Protein AF-A0A7R9Q745-F1 (afdb_monomer)

Organism: NCBI:txid1979941

Mean predicted aligned error: 10.06 Å

Radius of gyration: 26.25 Å; Cα contacts (8 Å, |Δi|>4): 57; chains: 1; bounding box: 89×25×67 Å

Foldseek 3Di:
DDDDDDDDPPPPPPVPPPDDDV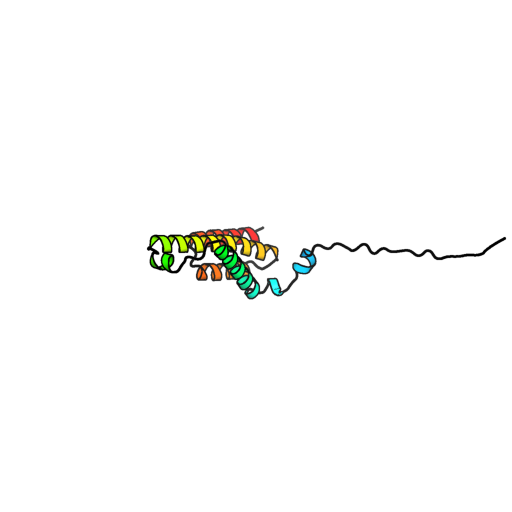CVVPLPDPVLQDLVNLVVVLVVQLVVVVVVDPDDDPVVVVVDDPVNVVVVLVVLLVSLLVSLLVSLVVSVVSVHDLVSNLVSLVVSCVVSVHDPVSSVVSNVSSVVSPVD

Secondary structure (DSSP, 8-state):
---------------------HHHHHTT-GGGG-HHHHHHHHHHHHHHHHHTSPPPPHHHHTT--HHHHHHHHHHHHHHHHHHHHHHHHHHHHTT--HHHHHHHHHHHHHHTT--HHHHHHHHHHHHHHH--

pLDDT: mean 85.18, std 17.12, range [30.75, 98.25]

Structure (mmCIF, N/CA/C/O backbone):
data_AF-A0A7R9Q745-F1
#
_entry.id   AF-A0A7R9Q745-F1
#
loop_
_atom_site.group_PDB
_atom_site.id
_atom_site.type_symbol
_atom_site.label_atom_id
_atom_site.label_alt_id
_atom_site.label_comp_id
_atom_site.label_asym_id
_atom_site.label_entity_id
_atom_site.label_seq_id
_atom_site.pdbx_PDB_ins_code
_atom_site.Cartn_x
_atom_site.Cartn_y
_atom_site.Cartn_z
_atom_site.occupancy
_atom_site.B_iso_or_equiv
_atom_site.auth_seq_id
_atom_site.auth_comp_id
_atom_site.auth_asym_id
_atom_site.auth_atom_id
_atom_site.pdbx_PDB_model_num
ATOM 1 N N . SER A 1 1 ? 78.101 2.467 -31.920 1.00 53.03 1 SER A N 1
ATOM 2 C CA . SER A 1 1 ? 76.736 2.921 -32.236 1.00 53.03 1 SER A CA 1
ATOM 3 C C . SER A 1 1 ? 75.758 1.778 -32.009 1.00 53.03 1 SER A C 1
ATOM 5 O O . SER A 1 1 ? 75.649 0.900 -32.849 1.00 53.03 1 SER A O 1
ATOM 7 N N . TYR A 1 2 ? 75.152 1.729 -30.821 1.00 30.75 2 TYR A N 1
ATOM 8 C CA . TYR A 1 2 ? 73.973 0.906 -30.487 1.00 30.75 2 TYR A CA 1
ATOM 9 C C . TYR A 1 2 ? 72.691 1.693 -30.883 1.00 30.75 2 TYR A C 1
ATOM 11 O O . TYR A 1 2 ? 72.807 2.896 -31.114 1.00 30.75 2 TYR A O 1
ATOM 19 N N . PRO A 1 3 ? 71.467 1.131 -30.829 1.00 45.53 3 PRO A N 1
ATOM 20 C CA . PRO A 1 3 ? 70.948 0.008 -31.613 1.00 45.53 3 PRO A CA 1
ATOM 21 C C . PRO A 1 3 ? 69.559 0.321 -32.233 1.00 45.53 3 PRO A C 1
ATOM 23 O O . PRO A 1 3 ? 68.889 1.291 -31.886 1.00 45.53 3 PRO A O 1
ATOM 26 N N . SER A 1 4 ? 69.083 -0.557 -33.114 1.00 51.06 4 SER A N 1
ATOM 27 C CA . SER A 1 4 ? 67.675 -0.635 -33.517 1.00 51.06 4 SER A CA 1
ATOM 28 C C . SER A 1 4 ? 66.820 -1.160 -32.360 1.00 51.06 4 SER A C 1
ATOM 30 O O . SER A 1 4 ? 67.029 -2.290 -31.924 1.00 51.06 4 SER A O 1
ATOM 32 N N . GLN A 1 5 ? 65.832 -0.390 -31.897 1.00 40.22 5 GLN A N 1
ATOM 33 C CA . GLN A 1 5 ? 64.695 -0.908 -31.126 1.00 40.22 5 GLN A CA 1
ATOM 34 C C . GLN A 1 5 ? 63.408 -0.174 -31.523 1.00 40.22 5 GLN A C 1
ATOM 36 O O . GLN A 1 5 ? 63.119 0.924 -31.059 1.00 40.22 5 GLN A O 1
ATOM 41 N N . GLN A 1 6 ? 62.617 -0.817 -32.383 1.00 47.19 6 GLN A N 1
ATOM 42 C CA . GLN A 1 6 ? 61.169 -0.644 -32.385 1.00 47.19 6 GLN A CA 1
ATOM 43 C C . GLN A 1 6 ? 60.631 -1.377 -31.150 1.00 47.19 6 GLN A C 1
ATOM 45 O O . GLN A 1 6 ? 60.668 -2.604 -31.097 1.00 47.19 6 GLN A O 1
ATOM 50 N N . GLN A 1 7 ? 60.152 -0.632 -30.156 1.00 36.66 7 GLN A N 1
ATOM 51 C CA . GLN A 1 7 ? 59.325 -1.165 -29.076 1.00 36.66 7 GLN A CA 1
ATOM 52 C C . GLN A 1 7 ? 57.989 -0.420 -29.057 1.00 36.66 7 GLN A C 1
ATOM 54 O O . GLN A 1 7 ? 57.878 0.718 -28.618 1.00 36.66 7 GLN A O 1
ATOM 59 N N . SER A 1 8 ? 57.004 -1.105 -29.632 1.00 37.91 8 SER A N 1
ATOM 60 C CA . SER A 1 8 ? 55.667 -1.329 -29.085 1.00 37.91 8 SER A CA 1
ATOM 61 C C . SER A 1 8 ? 55.059 -0.179 -28.276 1.00 37.91 8 SER A C 1
ATOM 63 O O . SER A 1 8 ? 55.260 -0.068 -27.068 1.00 37.91 8 SER A O 1
ATOM 65 N N . GLN A 1 9 ? 54.184 0.594 -28.920 1.00 39.19 9 GLN A N 1
ATOM 66 C CA . GLN A 1 9 ? 53.090 1.267 -28.223 1.00 39.19 9 GLN A CA 1
ATOM 67 C C . GLN A 1 9 ? 52.208 0.197 -27.558 1.00 39.19 9 GLN A C 1
ATOM 69 O O . GLN A 1 9 ? 51.299 -0.355 -28.171 1.00 39.19 9 GLN A O 1
ATOM 74 N N . GLN A 1 10 ? 52.489 -0.127 -26.297 1.00 41.50 10 GLN A N 1
ATOM 75 C CA . GLN A 1 10 ? 51.499 -0.750 -25.427 1.00 41.50 10 GLN A CA 1
ATOM 76 C C . GLN A 1 10 ? 50.532 0.341 -24.980 1.00 41.50 10 GLN A C 1
ATOM 78 O O . GLN A 1 10 ? 50.754 1.047 -23.998 1.00 41.50 10 GLN A O 1
ATOM 83 N N . SER A 1 11 ? 49.446 0.476 -25.735 1.00 40.56 11 SER A N 1
ATOM 84 C CA . SER A 1 11 ? 48.236 1.168 -25.310 1.00 40.56 11 SER A CA 1
ATOM 85 C C . SER A 1 11 ? 47.659 0.418 -24.111 1.00 40.56 11 SER A C 1
ATOM 87 O O . SER A 1 11 ? 46.862 -0.509 -24.254 1.00 40.56 11 SER A O 1
ATOM 89 N N . SER A 1 12 ? 48.084 0.791 -22.909 1.00 44.56 12 SER A N 1
ATOM 90 C CA . SER A 1 12 ? 47.450 0.378 -21.665 1.00 44.56 12 SER A CA 1
ATOM 91 C C . SER A 1 12 ? 46.086 1.062 -21.569 1.00 44.56 12 SER A C 1
ATOM 93 O O . SER A 1 12 ? 45.902 2.095 -20.924 1.00 44.56 12 SER A O 1
ATOM 95 N N . HIS A 1 13 ? 45.084 0.485 -22.233 1.00 47.78 13 HIS A N 1
ATOM 96 C CA . HIS A 1 13 ? 43.694 0.760 -21.903 1.00 47.78 13 HIS A CA 1
ATOM 97 C C . HIS A 1 13 ? 43.435 0.201 -20.506 1.00 47.78 13 HIS A C 1
ATOM 99 O O . HIS A 1 13 ? 42.989 -0.927 -20.322 1.00 47.78 13 HIS A O 1
ATOM 105 N N . SER A 1 14 ? 43.739 1.018 -19.501 1.00 54.00 14 SER A N 1
ATOM 106 C CA . SER A 1 14 ? 43.091 0.925 -18.204 1.00 54.00 14 SER A CA 1
ATOM 107 C C . SER A 1 14 ? 41.595 1.095 -18.460 1.00 54.00 14 SER A C 1
ATOM 109 O O . SER A 1 14 ? 41.082 2.206 -18.593 1.00 54.00 14 SER A O 1
ATOM 111 N N . CYS A 1 15 ? 40.891 -0.026 -18.621 1.00 54.97 15 CYS A N 1
ATOM 112 C CA . CYS A 1 15 ? 39.440 -0.036 -18.653 1.00 54.97 15 CYS A CA 1
ATOM 113 C C . CYS A 1 15 ? 38.995 0.411 -17.259 1.00 54.97 15 CYS A C 1
ATOM 115 O O . CYS A 1 15 ? 39.006 -0.365 -16.303 1.00 54.97 15 CYS A O 1
ATOM 117 N N . ARG A 1 16 ? 38.747 1.717 -17.112 1.00 62.09 16 ARG A N 1
ATOM 118 C CA . ARG A 1 16 ? 38.283 2.300 -15.856 1.00 62.09 16 ARG A CA 1
ATOM 119 C C . ARG A 1 16 ? 37.014 1.543 -15.464 1.00 62.09 16 ARG A C 1
ATOM 121 O O . ARG A 1 16 ? 36.126 1.445 -16.310 1.00 62.09 16 ARG A O 1
ATOM 128 N N . PRO A 1 17 ? 36.903 1.019 -14.232 1.00 64.12 17 PRO A N 1
ATOM 129 C CA . PRO A 1 17 ? 35.701 0.316 -13.811 1.00 64.12 17 PRO A CA 1
ATOM 130 C C . PRO A 1 17 ? 34.508 1.259 -13.982 1.00 64.12 17 PRO A C 1
ATOM 132 O O . PRO A 1 17 ? 34.421 2.305 -13.333 1.00 64.12 17 PRO A O 1
ATOM 135 N N . HIS A 1 18 ? 33.636 0.923 -14.931 1.00 71.00 18 HIS A N 1
ATOM 136 C CA . HIS A 1 18 ? 32.463 1.715 -15.253 1.00 71.00 18 HIS A CA 1
ATOM 137 C C . HIS A 1 18 ? 31.482 1.579 -14.087 1.00 71.00 18 HIS A C 1
ATOM 139 O O . HIS A 1 18 ? 30.862 0.536 -13.893 1.00 71.00 18 HIS A O 1
ATOM 145 N N . LYS A 1 19 ? 31.396 2.619 -13.254 1.00 74.50 19 LYS A N 1
ATOM 146 C CA . LYS A 1 19 ? 30.446 2.663 -12.142 1.00 74.50 19 LYS A CA 1
ATOM 147 C C . LYS A 1 19 ? 29.045 2.829 -12.721 1.00 74.50 19 LYS A C 1
ATOM 149 O O . LYS A 1 19 ? 28.699 3.910 -13.189 1.00 74.50 19 LYS A O 1
ATOM 154 N N . GLN A 1 20 ? 28.257 1.763 -12.686 1.00 76.69 20 GLN A N 1
ATOM 155 C CA . GLN A 1 20 ? 26.836 1.810 -13.008 1.00 76.69 20 GLN A CA 1
ATOM 156 C C . GLN A 1 20 ? 26.023 1.849 -11.721 1.00 76.69 20 GLN A C 1
ATOM 158 O O . GLN A 1 20 ? 26.336 1.161 -10.749 1.00 76.69 20 GLN A O 1
ATOM 163 N N . TYR A 1 21 ? 24.968 2.659 -11.714 1.00 83.44 21 TYR A N 1
ATOM 164 C CA . TYR A 1 21 ? 24.001 2.628 -10.628 1.00 83.44 21 TYR A CA 1
ATOM 165 C C . TYR A 1 21 ? 23.259 1.295 -10.666 1.00 83.44 21 TYR A C 1
ATOM 167 O O . TYR A 1 21 ? 22.706 0.917 -11.699 1.00 83.44 21 TYR A O 1
ATOM 175 N N . LEU A 1 22 ? 23.206 0.614 -9.520 1.00 82.31 22 LEU A N 1
ATOM 176 C CA . LEU A 1 22 ? 22.521 -0.669 -9.369 1.00 82.31 22 LEU A CA 1
ATOM 177 C C . LEU A 1 22 ? 21.051 -0.600 -9.831 1.00 82.31 22 LEU A C 1
ATOM 179 O O . LEU A 1 22 ? 20.521 -1.579 -10.346 1.00 82.31 22 LEU A O 1
ATOM 183 N N . TYR A 1 23 ? 20.434 0.584 -9.736 1.00 81.19 23 TYR A N 1
ATOM 184 C CA . TYR A 1 23 ? 19.110 0.893 -10.279 1.00 81.19 23 TYR A CA 1
ATOM 185 C C . TYR A 1 23 ? 18.904 0.410 -11.722 1.00 81.19 23 TYR A C 1
ATOM 187 O O . TYR A 1 23 ? 17.859 -0.163 -12.011 1.00 81.19 23 TYR A O 1
ATOM 195 N N . TYR A 1 24 ? 19.884 0.585 -12.617 1.00 81.88 24 TYR A N 1
ATOM 196 C CA . TYR A 1 24 ? 19.729 0.196 -14.024 1.00 81.88 24 TYR A CA 1
ATOM 197 C C . TYR A 1 24 ? 19.547 -1.312 -14.199 1.00 81.88 24 TYR A C 1
ATOM 199 O O . TYR A 1 24 ? 18.764 -1.738 -15.037 1.00 81.88 24 TYR A O 1
ATOM 207 N N . VAL A 1 25 ? 20.227 -2.111 -13.376 1.00 81.62 25 VAL A N 1
ATOM 208 C CA . VAL A 1 25 ? 20.127 -3.576 -13.404 1.00 81.62 25 VAL A CA 1
ATOM 209 C C . VAL A 1 25 ? 18.908 -4.055 -12.616 1.00 81.62 25 VAL A C 1
ATOM 211 O O . VAL A 1 25 ? 18.253 -5.029 -12.991 1.00 81.62 25 VAL A O 1
ATOM 214 N N . LEU A 1 26 ? 18.593 -3.374 -11.512 1.00 83.62 26 LEU A N 1
ATOM 215 C CA . LEU A 1 26 ? 17.494 -3.770 -10.648 1.00 83.62 26 LEU A CA 1
ATOM 216 C C . LEU A 1 26 ? 16.140 -3.424 -11.243 1.00 83.62 26 LEU A C 1
ATOM 218 O O . LEU A 1 26 ? 15.262 -4.262 -11.152 1.00 83.62 26 LEU A O 1
ATOM 222 N N . ARG A 1 27 ? 15.933 -2.264 -11.871 1.00 82.00 27 ARG A N 1
ATOM 223 C CA . ARG A 1 27 ? 14.588 -1.814 -12.288 1.00 82.00 27 ARG A CA 1
ATOM 224 C C . ARG A 1 27 ? 13.842 -2.793 -13.206 1.00 82.00 27 ARG A C 1
ATOM 226 O O . ARG A 1 27 ? 12.619 -2.790 -13.215 1.00 82.00 27 ARG A O 1
ATOM 233 N N . GLU A 1 28 ? 14.558 -3.634 -13.950 1.00 84.25 28 GLU A N 1
ATOM 234 C CA . GLU A 1 28 ? 13.975 -4.571 -14.922 1.00 84.25 28 GLU A CA 1
ATOM 235 C C . GLU A 1 28 ? 13.745 -5.984 -14.361 1.00 84.25 28 GLU A C 1
ATOM 237 O O . GLU A 1 28 ? 13.328 -6.885 -15.091 1.00 84.25 28 GLU A O 1
ATOM 242 N N . GLN A 1 29 ? 13.999 -6.211 -13.068 1.00 89.19 29 GLN A N 1
ATOM 243 C CA . GLN A 1 29 ? 13.880 -7.550 -12.497 1.00 89.19 29 GLN A CA 1
ATOM 244 C C . GLN A 1 29 ? 12.412 -8.022 -12.448 1.00 89.19 29 GLN A C 1
ATOM 246 O O . GLN A 1 29 ? 11.552 -7.334 -11.891 1.00 89.19 29 GLN A O 1
ATOM 251 N N . PRO A 1 30 ? 12.097 -9.238 -12.941 1.00 89.69 30 PRO A N 1
ATOM 252 C CA . PRO A 1 30 ? 10.730 -9.767 -12.936 1.00 89.69 30 PRO A CA 1
ATOM 253 C C . PRO A 1 30 ? 10.118 -9.906 -11.540 1.00 89.69 30 PRO A C 1
ATOM 255 O O . PRO A 1 30 ? 8.895 -9.909 -11.398 1.00 89.69 30 PRO A O 1
ATOM 258 N N . ILE A 1 31 ? 10.960 -10.013 -10.506 1.00 93.00 31 ILE A N 1
ATOM 259 C CA . ILE A 1 31 ? 10.527 -10.162 -9.116 1.00 93.00 31 ILE A CA 1
ATOM 260 C C . ILE A 1 31 ? 9.635 -9.003 -8.654 1.00 93.00 31 ILE A C 1
ATOM 262 O O . ILE A 1 31 ? 8.718 -9.234 -7.870 1.00 93.00 31 ILE A O 1
ATOM 266 N N . TRP A 1 32 ? 9.800 -7.797 -9.207 1.00 91.69 32 TRP A N 1
ATOM 267 C CA . TRP A 1 32 ? 8.949 -6.653 -8.868 1.00 91.69 32 TRP A CA 1
ATOM 268 C C . TRP A 1 32 ? 7.510 -6.816 -9.341 1.00 91.69 32 TRP A C 1
ATOM 270 O O . TRP A 1 32 ? 6.614 -6.201 -8.782 1.00 91.69 32 TRP A O 1
ATOM 280 N N . ARG A 1 33 ? 7.235 -7.666 -10.333 1.00 91.19 33 ARG A N 1
ATOM 281 C CA . ARG A 1 33 ? 5.854 -7.961 -10.750 1.00 91.19 33 ARG A CA 1
ATOM 282 C C . ARG A 1 33 ? 5.181 -8.998 -9.848 1.00 91.19 33 ARG A C 1
ATOM 284 O O . ARG A 1 33 ? 3.985 -9.243 -9.970 1.00 91.19 33 ARG A O 1
ATOM 291 N N . SER A 1 34 ? 5.933 -9.623 -8.943 1.00 94.69 34 SER A N 1
ATOM 292 C CA . SER A 1 34 ? 5.417 -10.650 -8.049 1.00 94.69 34 SER A CA 1
ATOM 293 C C . SER A 1 34 ? 4.741 -10.028 -6.834 1.00 94.69 34 SER A C 1
ATOM 295 O O . SER A 1 34 ? 5.398 -9.513 -5.932 1.00 94.69 34 SER A O 1
ATOM 297 N N . LEU A 1 35 ? 3.420 -10.178 -6.729 1.00 93.38 35 LEU A N 1
ATOM 298 C CA . LEU A 1 35 ? 2.692 -9.790 -5.516 1.00 93.38 35 LEU A CA 1
ATOM 299 C C . LEU A 1 35 ? 3.190 -10.556 -4.275 1.00 93.38 35 LEU A C 1
ATOM 301 O O . LEU A 1 35 ? 3.133 -10.044 -3.163 1.00 93.38 35 LEU A O 1
ATOM 305 N N . ARG A 1 36 ? 3.724 -11.774 -4.455 1.00 95.75 36 ARG A N 1
ATOM 306 C CA . ARG A 1 36 ? 4.311 -12.556 -3.354 1.00 95.75 36 ARG A CA 1
ATOM 307 C C . ARG A 1 36 ? 5.538 -11.865 -2.767 1.00 95.75 36 ARG A C 1
ATOM 309 O O . ARG A 1 36 ? 5.701 -11.897 -1.554 1.00 95.75 36 ARG A O 1
ATOM 316 N N . PHE A 1 37 ? 6.360 -11.241 -3.613 1.00 96.62 37 PHE A N 1
ATOM 317 C CA . PHE A 1 37 ? 7.500 -10.453 -3.156 1.00 96.62 37 PHE A CA 1
ATOM 318 C C . PHE A 1 37 ? 7.022 -9.268 -2.313 1.00 96.62 37 PHE A C 1
ATOM 320 O O . PHE A 1 37 ? 7.447 -9.126 -1.172 1.00 96.62 37 PHE A O 1
ATOM 327 N N . TRP A 1 38 ? 6.075 -8.480 -2.828 1.00 97.50 38 TRP A N 1
ATOM 328 C CA . TRP A 1 38 ? 5.556 -7.312 -2.113 1.00 97.50 38 TRP A CA 1
ATOM 329 C C . TRP A 1 38 ? 4.875 -7.669 -0.799 1.00 97.50 38 TRP A C 1
ATOM 331 O O . TRP A 1 38 ? 5.104 -6.997 0.197 1.00 97.50 38 TRP A O 1
ATOM 341 N N . ASN A 1 39 ? 4.108 -8.759 -0.757 1.00 96.88 39 ASN A N 1
ATOM 342 C CA . ASN A 1 39 ? 3.516 -9.247 0.486 1.00 96.88 39 ASN A CA 1
ATOM 343 C C . ASN A 1 39 ? 4.587 -9.639 1.514 1.00 96.88 39 ASN A C 1
ATOM 345 O O . ASN A 1 39 ? 4.438 -9.318 2.688 1.00 96.88 39 ASN A O 1
ATOM 349 N N . ALA A 1 40 ? 5.654 -10.321 1.085 1.00 97.38 40 ALA A N 1
ATOM 350 C CA . ALA A 1 40 ? 6.740 -10.725 1.973 1.00 97.38 40 ALA A CA 1
ATOM 351 C C . ALA A 1 40 ? 7.527 -9.513 2.491 1.00 97.38 40 ALA A C 1
ATOM 353 O O . ALA A 1 40 ? 7.722 -9.386 3.695 1.00 97.38 40 ALA A O 1
ATOM 354 N N . ALA A 1 41 ? 7.907 -8.594 1.600 1.00 97.62 41 ALA A N 1
ATOM 355 C CA . ALA A 1 41 ? 8.611 -7.367 1.961 1.00 97.62 41 ALA A CA 1
ATOM 356 C C . ALA A 1 41 ? 7.762 -6.463 2.871 1.00 97.62 41 ALA A C 1
ATOM 358 O O . ALA A 1 41 ? 8.274 -5.875 3.816 1.00 97.62 41 ALA A O 1
ATOM 359 N N . PHE A 1 42 ? 6.454 -6.379 2.623 1.00 97.88 42 PHE A N 1
ATOM 360 C CA . PHE A 1 42 ? 5.534 -5.615 3.461 1.00 97.88 42 PHE A CA 1
ATOM 361 C C . PHE A 1 42 ? 5.374 -6.236 4.848 1.00 97.88 42 PHE A C 1
ATOM 363 O O . PHE A 1 42 ? 5.407 -5.525 5.846 1.00 97.88 42 PHE A O 1
ATOM 370 N N . PHE A 1 43 ? 5.242 -7.563 4.927 1.00 96.38 43 PHE A N 1
ATOM 371 C CA . PHE A 1 43 ? 5.189 -8.265 6.206 1.00 96.38 43 PHE A CA 1
ATOM 372 C C . PHE A 1 43 ? 6.468 -8.048 7.026 1.00 96.38 43 PHE A C 1
ATOM 374 O O . PHE A 1 43 ? 6.377 -7.754 8.216 1.00 96.38 43 PHE A O 1
ATOM 381 N N . ASP A 1 44 ? 7.634 -8.128 6.384 1.00 96.75 44 ASP A N 1
ATOM 382 C CA . ASP A 1 44 ? 8.932 -7.860 7.012 1.00 96.75 44 ASP A CA 1
ATOM 383 C C . ASP A 1 44 ? 9.035 -6.412 7.524 1.00 96.75 44 ASP A C 1
ATOM 385 O O . ASP A 1 44 ? 9.437 -6.175 8.666 1.00 96.75 44 ASP A O 1
ATOM 389 N N . ALA A 1 45 ? 8.559 -5.442 6.736 1.00 96.50 45 ALA A N 1
ATOM 390 C CA . ALA A 1 45 ? 8.496 -4.041 7.148 1.00 96.50 45 ALA A CA 1
ATOM 391 C C . ALA A 1 45 ? 7.570 -3.837 8.361 1.00 96.50 45 ALA A C 1
ATOM 393 O O . ALA A 1 45 ? 7.968 -3.212 9.344 1.00 96.50 45 ALA A O 1
ATOM 394 N N . LEU A 1 46 ? 6.363 -4.417 8.349 1.00 94.81 46 LEU A N 1
ATOM 395 C CA . LEU A 1 46 ? 5.450 -4.361 9.497 1.00 94.81 46 LEU A CA 1
ATOM 396 C C . LEU A 1 46 ? 6.054 -5.016 10.739 1.00 94.81 46 LEU A C 1
ATOM 398 O O . LEU A 1 46 ? 5.877 -4.517 11.850 1.00 94.81 46 LEU A O 1
ATOM 402 N N . GLN A 1 47 ? 6.742 -6.146 10.574 1.00 91.75 47 GLN A N 1
ATOM 403 C CA . GLN A 1 47 ? 7.372 -6.845 11.684 1.00 91.75 47 GLN A CA 1
ATOM 404 C C . GLN A 1 47 ? 8.510 -6.017 12.279 1.00 91.75 47 GLN A C 1
ATOM 406 O O . GLN A 1 47 ? 8.573 -5.891 13.498 1.00 91.75 47 GLN A O 1
ATOM 411 N N . THR A 1 48 ? 9.328 -5.387 11.438 1.00 93.12 48 THR A N 1
ATOM 412 C CA . THR A 1 48 ? 10.401 -4.481 11.866 1.00 93.12 48 THR A CA 1
ATOM 413 C C . THR A 1 48 ? 9.852 -3.311 12.685 1.00 93.12 48 THR A C 1
ATOM 415 O O . THR A 1 48 ? 10.331 -3.058 13.790 1.00 93.12 48 THR A O 1
ATOM 418 N N . GLU A 1 49 ? 8.790 -2.651 12.212 1.00 91.25 49 GLU A N 1
ATOM 419 C CA . GLU A 1 49 ? 8.128 -1.565 12.952 1.00 91.25 49 GLU A CA 1
ATOM 420 C C . GLU A 1 49 ? 7.567 -2.042 14.300 1.00 91.25 49 GLU A C 1
ATOM 422 O O . GLU A 1 49 ? 7.711 -1.372 15.324 1.00 91.25 49 GLU A O 1
ATOM 427 N N . ARG A 1 50 ? 6.974 -3.240 14.339 1.00 86.81 50 ARG A N 1
ATOM 428 C CA . ARG A 1 50 ? 6.450 -3.842 15.576 1.00 86.81 50 ARG A CA 1
ATOM 429 C C . ARG A 1 50 ? 7.554 -4.216 16.560 1.00 86.81 50 ARG A C 1
ATOM 431 O O . ARG A 1 50 ? 7.355 -4.068 17.763 1.00 86.81 50 ARG A O 1
ATOM 438 N N . SER A 1 51 ? 8.700 -4.689 16.075 1.00 84.56 51 SER A N 1
ATOM 439 C CA . SER A 1 51 ? 9.855 -5.052 16.904 1.00 84.56 51 SER A CA 1
ATOM 440 C C . SER A 1 51 ? 10.494 -3.851 17.598 1.00 84.56 51 SER A C 1
ATOM 442 O O . SER A 1 51 ? 11.107 -4.021 18.649 1.00 84.56 51 SER A O 1
ATOM 444 N N . ASN A 1 52 ? 10.299 -2.638 17.071 1.00 81.94 52 ASN A N 1
ATOM 445 C CA . ASN A 1 52 ? 10.718 -1.406 17.739 1.00 81.94 52 ASN A CA 1
ATOM 446 C C . ASN A 1 52 ? 9.895 -1.105 19.004 1.00 81.94 52 ASN A C 1
ATOM 448 O O . ASN A 1 52 ? 10.269 -0.229 19.787 1.00 81.94 52 ASN A O 1
ATOM 452 N N . ARG A 1 53 ? 8.795 -1.835 19.241 1.00 76.12 53 ARG A N 1
ATOM 453 C CA . ARG A 1 53 ? 8.010 -1.742 20.469 1.00 76.12 53 ARG A CA 1
ATOM 454 C C . ARG A 1 53 ? 8.373 -2.882 21.427 1.00 76.12 53 ARG A C 1
ATOM 456 O O . ARG A 1 53 ? 8.480 -4.034 21.005 1.00 76.12 53 ARG A O 1
ATOM 463 N N . PRO A 1 54 ? 8.513 -2.605 22.735 1.00 68.69 54 PRO A N 1
ATOM 464 C CA . PRO A 1 54 ? 8.707 -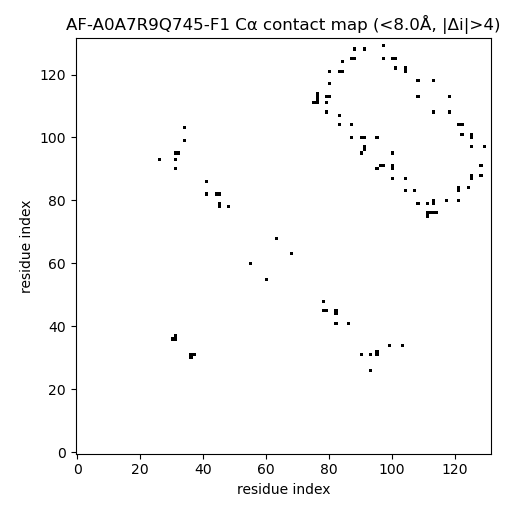3.658 23.720 1.00 68.69 54 PRO A CA 1
ATOM 465 C C . PRO A 1 54 ? 7.546 -4.657 23.672 1.00 68.69 54 PRO A C 1
ATOM 467 O O . PRO A 1 54 ? 6.378 -4.279 23.774 1.00 68.69 54 PRO A O 1
ATOM 470 N N . THR A 1 55 ? 7.878 -5.941 23.513 1.00 72.56 55 THR A N 1
ATOM 471 C CA . THR A 1 55 ? 6.891 -7.024 23.556 1.00 72.56 55 THR A CA 1
ATOM 472 C C . THR A 1 55 ? 6.250 -7.044 24.945 1.00 72.56 55 THR A C 1
ATOM 474 O O . THR A 1 55 ? 6.980 -7.147 25.938 1.00 72.56 55 THR A O 1
ATOM 477 N N . PRO A 1 56 ? 4.914 -6.932 25.055 1.00 71.12 56 PRO A N 1
ATOM 478 C CA . PRO A 1 56 ? 4.258 -6.932 26.350 1.00 71.12 56 PRO A CA 1
ATOM 479 C C . PRO A 1 56 ? 4.505 -8.268 27.054 1.00 71.12 56 PRO A C 1
ATOM 481 O O . PRO A 1 56 ? 4.348 -9.347 26.484 1.00 71.12 56 PRO A O 1
ATOM 484 N N . THR A 1 57 ? 4.912 -8.196 28.315 1.00 75.44 57 THR A N 1
ATOM 485 C CA . THR A 1 57 ? 5.087 -9.380 29.159 1.00 75.44 57 THR A CA 1
ATOM 486 C C . THR A 1 57 ? 3.736 -10.042 29.443 1.00 75.44 57 THR A C 1
ATOM 488 O O . THR A 1 57 ? 2.698 -9.379 29.467 1.00 75.44 57 THR A O 1
ATOM 491 N N . GLN A 1 58 ? 3.731 -11.345 29.753 1.00 74.62 58 GLN A N 1
ATOM 492 C CA . GLN A 1 58 ? 2.505 -12.095 30.078 1.00 74.62 58 GLN A CA 1
ATOM 493 C C . GLN A 1 58 ? 1.653 -11.425 31.176 1.00 74.62 58 GLN A C 1
ATOM 495 O O . GLN A 1 58 ? 0.428 -11.494 31.150 1.00 74.62 58 GLN A O 1
ATOM 500 N N . ARG A 1 59 ? 2.292 -10.743 32.138 1.00 71.12 59 ARG A N 1
ATOM 501 C CA . ARG A 1 59 ? 1.594 -10.007 33.204 1.00 71.12 59 ARG A CA 1
ATOM 502 C C . ARG A 1 59 ? 0.883 -8.758 32.686 1.00 71.12 59 ARG A C 1
ATOM 504 O O . ARG A 1 59 ? -0.201 -8.459 33.170 1.00 71.12 59 ARG A O 1
ATOM 511 N N . GLN A 1 60 ? 1.479 -8.057 31.721 1.00 72.50 60 GLN A N 1
ATOM 512 C CA . GLN A 1 60 ? 0.871 -6.886 31.087 1.00 72.50 60 GLN A CA 1
ATOM 513 C C . GLN A 1 60 ? -0.319 -7.304 30.228 1.00 72.50 60 GLN A C 1
ATOM 515 O O . GLN A 1 60 ? -1.369 -6.692 30.342 1.00 72.50 60 GLN A O 1
ATOM 520 N N . LEU A 1 61 ? -0.205 -8.399 29.468 1.00 75.62 61 LEU A N 1
ATOM 521 C CA . LEU A 1 61 ? -1.316 -8.948 28.678 1.00 75.62 61 LEU A CA 1
ATOM 522 C C . LEU A 1 61 ? -2.553 -9.263 29.534 1.00 75.62 61 LEU A C 1
ATOM 524 O O . LEU A 1 61 ? -3.671 -8.956 29.135 1.00 75.62 61 LEU A O 1
ATOM 528 N N . ASN A 1 62 ? -2.359 -9.804 30.741 1.00 76.50 62 ASN A N 1
ATOM 529 C CA . ASN A 1 62 ? -3.458 -10.094 31.668 1.00 76.50 62 ASN A CA 1
ATOM 530 C C . ASN A 1 62 ? -4.137 -8.833 32.243 1.00 76.50 62 ASN A C 1
ATOM 532 O O . ASN A 1 62 ? -5.194 -8.946 32.860 1.00 76.50 62 ASN A O 1
ATOM 536 N N . GLN A 1 63 ? -3.529 -7.656 32.083 1.00 79.94 63 GLN A N 1
ATOM 537 C CA . GLN A 1 63 ? -4.040 -6.371 32.568 1.00 79.94 63 GLN A CA 1
ATOM 538 C C . GLN A 1 63 ? -4.625 -5.499 31.453 1.00 79.94 63 GLN A C 1
ATOM 540 O O . GLN A 1 63 ? -5.117 -4.415 31.760 1.00 79.94 63 GLN A O 1
ATOM 545 N N . TYR A 1 64 ? -4.599 -5.957 30.193 1.00 82.50 64 TYR A N 1
ATOM 546 C CA . TYR A 1 64 ? -5.144 -5.190 29.075 1.00 82.50 64 TYR A CA 1
ATOM 547 C C . TYR A 1 64 ? -6.628 -4.930 29.299 1.00 82.50 64 TYR A C 1
ATOM 549 O O . TYR A 1 64 ? -7.460 -5.841 29.310 1.00 82.50 64 TYR A O 1
ATOM 557 N N . ASN A 1 65 ? -6.958 -3.659 29.472 1.00 85.88 65 ASN A N 1
ATOM 558 C CA . ASN A 1 65 ? -8.333 -3.207 29.471 1.00 85.88 65 ASN A CA 1
ATOM 559 C C . ASN A 1 65 ? -8.787 -2.949 28.017 1.00 85.88 65 ASN A C 1
ATOM 561 O O . ASN A 1 65 ? -8.033 -3.093 27.052 1.00 85.88 65 ASN A O 1
ATOM 565 N N . LYS A 1 66 ? -10.057 -2.571 27.835 1.00 87.06 66 LYS A N 1
ATOM 566 C CA . LYS A 1 66 ? -10.599 -2.281 26.495 1.00 87.06 66 LYS A CA 1
ATOM 567 C C . LYS A 1 66 ? -9.891 -1.111 25.799 1.00 87.06 66 LYS A C 1
ATOM 569 O O . LYS A 1 66 ? -9.837 -1.099 24.570 1.00 87.06 66 LYS A O 1
ATOM 574 N N . GLN A 1 67 ? -9.374 -0.148 26.561 1.00 88.56 67 GLN A N 1
ATOM 575 C CA . GLN A 1 67 ? -8.628 0.985 26.022 1.00 88.56 67 GLN A CA 1
ATOM 576 C C . GLN A 1 67 ? -7.275 0.523 25.476 1.00 88.56 67 GLN A C 1
ATOM 578 O O . GLN A 1 67 ? -6.981 0.825 24.329 1.00 88.56 67 GLN A O 1
ATOM 583 N N . ASP A 1 68 ? -6.534 -0.313 26.209 1.00 87.62 68 ASP A N 1
ATOM 584 C CA . ASP A 1 68 ? -5.236 -0.843 25.759 1.00 87.62 68 ASP A CA 1
ATOM 585 C C . ASP A 1 68 ? -5.363 -1.621 24.439 1.00 87.62 68 ASP A C 1
ATOM 587 O O . ASP A 1 68 ? -4.537 -1.493 23.538 1.00 87.62 68 ASP A O 1
ATOM 591 N N . ILE A 1 69 ? -6.443 -2.397 24.290 1.00 86.88 69 ILE A N 1
ATOM 592 C CA . ILE A 1 69 ? -6.755 -3.120 23.047 1.00 86.88 69 ILE A CA 1
ATOM 593 C C . ILE A 1 69 ? -7.091 -2.143 21.911 1.00 86.88 69 ILE A C 1
ATOM 595 O O . ILE A 1 69 ? -6.732 -2.378 20.758 1.00 86.88 69 ILE A O 1
ATOM 599 N N . THR A 1 70 ? -7.813 -1.065 22.211 1.00 89.94 70 THR A N 1
ATOM 600 C CA . THR A 1 70 ? -8.191 -0.058 21.209 1.00 89.94 70 THR A CA 1
ATOM 601 C C . THR A 1 70 ? -6.966 0.711 20.731 1.00 89.94 70 THR A C 1
ATOM 603 O O . THR A 1 70 ? -6.767 0.842 19.525 1.00 89.94 70 THR A O 1
ATOM 606 N N . ASP A 1 71 ? -6.117 1.139 21.660 1.00 90.25 71 ASP A N 1
ATOM 607 C CA . ASP A 1 71 ? -4.876 1.855 21.379 1.00 90.25 71 ASP A CA 1
ATOM 608 C C . ASP A 1 71 ? -3.913 0.976 20.573 1.00 90.25 71 ASP A C 1
ATOM 610 O O . ASP A 1 71 ? -3.307 1.440 19.606 1.00 90.25 71 ASP A O 1
ATOM 614 N N . GLU A 1 72 ? -3.829 -0.319 20.901 1.00 88.56 72 GLU A N 1
ATOM 615 C CA . GLU A 1 72 ? -3.063 -1.283 20.112 1.00 88.56 72 GLU A CA 1
ATOM 616 C C . GLU A 1 72 ? -3.595 -1.386 18.683 1.00 88.56 72 GLU A C 1
ATOM 618 O O . GLU A 1 72 ? -2.827 -1.292 17.728 1.00 88.56 72 GLU A O 1
ATOM 623 N N . ASN A 1 73 ? -4.908 -1.536 18.508 1.00 90.94 73 ASN A N 1
ATOM 624 C CA . ASN A 1 73 ? -5.499 -1.614 17.173 1.00 90.94 73 ASN A CA 1
ATOM 625 C C . ASN A 1 73 ? -5.237 -0.344 16.355 1.00 90.94 73 ASN A C 1
ATOM 627 O O . ASN A 1 73 ? -4.844 -0.444 15.193 1.00 90.94 73 ASN A O 1
ATOM 631 N N . GLN A 1 74 ? -5.398 0.838 16.953 1.00 93.00 74 GLN A N 1
ATOM 632 C CA . GLN A 1 74 ? -5.108 2.108 16.283 1.00 93.00 74 GLN A CA 1
ATOM 633 C C . GLN A 1 74 ? -3.636 2.211 15.887 1.00 93.00 74 GLN A C 1
ATOM 635 O O . GLN A 1 74 ? -3.312 2.622 14.774 1.00 93.00 74 GLN A O 1
ATOM 640 N N . PHE A 1 75 ? -2.732 1.787 16.766 1.00 91.62 75 PHE A N 1
ATOM 641 C CA . PHE A 1 75 ? -1.308 1.744 16.470 1.00 91.62 75 PHE A CA 1
ATOM 642 C C . PHE A 1 75 ? -0.998 0.821 15.283 1.00 91.62 75 PHE A C 1
ATOM 644 O O . PHE A 1 75 ? -0.303 1.225 14.348 1.00 91.62 75 PHE A O 1
ATOM 651 N N . GLN A 1 76 ? -1.568 -0.387 15.272 1.00 92.69 76 GLN A N 1
ATOM 652 C CA . GLN A 1 76 ? -1.406 -1.338 14.170 1.00 92.69 76 GLN A CA 1
ATOM 653 C C . GLN A 1 76 ? -1.946 -0.785 12.844 1.00 92.69 76 GLN A C 1
ATOM 655 O O . GLN A 1 76 ? -1.302 -0.942 11.800 1.00 92.69 76 GLN A O 1
ATOM 660 N N . GLN A 1 77 ? -3.093 -0.104 12.879 1.00 95.56 77 GLN A N 1
ATOM 661 C CA . GLN A 1 77 ? -3.665 0.567 11.712 1.00 95.56 77 GLN A CA 1
ATOM 662 C C . GLN A 1 77 ? -2.747 1.686 11.209 1.00 95.56 77 GLN A C 1
ATOM 664 O O . GLN A 1 77 ? -2.465 1.743 10.016 1.00 95.56 77 GLN A O 1
ATOM 669 N N . ASN A 1 78 ? -2.202 2.514 12.102 1.00 95.75 78 ASN A N 1
ATOM 670 C CA . ASN A 1 78 ? -1.329 3.631 11.735 1.00 95.75 78 ASN A CA 1
ATOM 671 C C . ASN A 1 78 ? -0.010 3.171 11.102 1.00 95.75 78 ASN A C 1
ATOM 673 O O . ASN A 1 78 ? 0.402 3.728 10.082 1.00 95.75 78 ASN A O 1
ATOM 677 N N . ILE A 1 79 ? 0.624 2.127 11.649 1.00 95.62 79 ILE A N 1
ATOM 678 C CA . ILE A 1 79 ? 1.814 1.526 11.024 1.00 95.62 79 ILE A CA 1
ATOM 679 C C . ILE A 1 79 ? 1.460 1.006 9.633 1.00 95.62 79 ILE A C 1
ATOM 681 O O . ILE A 1 79 ? 2.157 1.297 8.661 1.00 95.62 79 ILE A O 1
ATOM 685 N N . THR A 1 80 ? 0.367 0.247 9.529 1.00 97.25 80 THR A N 1
ATOM 686 C CA . THR A 1 80 ? -0.059 -0.339 8.254 1.00 97.25 80 THR A CA 1
ATOM 687 C C . THR A 1 80 ? -0.345 0.751 7.222 1.00 97.25 80 THR A C 1
ATOM 689 O O . THR A 1 80 ? 0.101 0.638 6.083 1.00 97.25 80 THR A O 1
ATOM 692 N N . PHE A 1 81 ? -1.028 1.827 7.611 1.00 98.25 81 PHE A N 1
ATOM 693 C CA . PHE A 1 81 ? -1.305 2.976 6.754 1.00 98.25 81 PHE A CA 1
ATOM 694 C C . PHE A 1 81 ? -0.020 3.614 6.216 1.00 98.25 81 PHE A C 1
ATOM 696 O O . PHE A 1 81 ? 0.124 3.766 5.000 1.00 98.25 81 PHE A O 1
ATOM 703 N N . GLY A 1 82 ? 0.938 3.922 7.097 1.00 97.31 82 GLY A N 1
ATOM 704 C CA . GLY A 1 82 ? 2.218 4.509 6.700 1.00 97.31 82 GLY A CA 1
ATOM 705 C C . GLY A 1 82 ? 3.002 3.604 5.747 1.00 97.31 82 GLY A C 1
ATOM 706 O O . GLY A 1 82 ? 3.465 4.052 4.695 1.00 97.31 82 GLY A O 1
ATOM 707 N N . GLN A 1 83 ? 3.081 2.309 6.063 1.00 97.94 83 GLN A N 1
ATOM 708 C CA . GLN A 1 83 ? 3.776 1.333 5.222 1.00 97.94 83 GLN A CA 1
ATOM 709 C C . GLN A 1 83 ? 3.083 1.140 3.869 1.00 97.94 83 GLN A C 1
ATOM 711 O O . GLN A 1 83 ? 3.759 1.053 2.847 1.00 97.94 83 GLN A O 1
ATOM 716 N N . LEU A 1 84 ? 1.748 1.137 3.808 1.00 98.19 84 LEU A N 1
ATOM 717 C CA . LEU A 1 84 ? 1.028 1.044 2.535 1.00 98.19 84 LEU A CA 1
ATOM 718 C C . LEU A 1 84 ? 1.267 2.2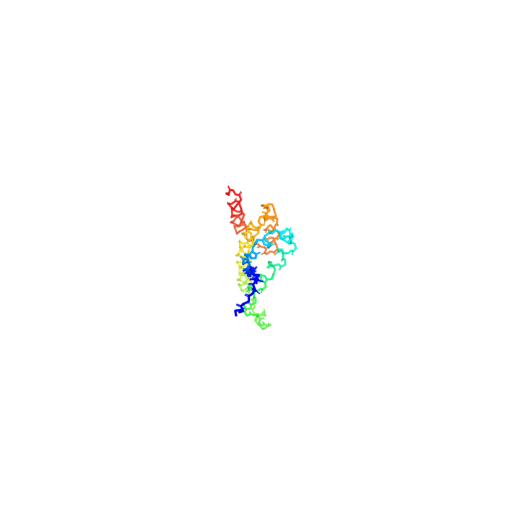61 1.644 1.00 98.19 84 LEU A C 1
ATOM 720 O O . LEU A 1 84 ? 1.441 2.098 0.434 1.00 98.19 84 LEU A O 1
ATOM 724 N N . GLY A 1 85 ? 1.341 3.460 2.223 1.00 97.81 85 GLY A N 1
ATOM 725 C CA . GLY A 1 85 ? 1.731 4.664 1.489 1.00 97.81 85 GLY A CA 1
ATOM 726 C C . GLY A 1 85 ? 3.122 4.521 0.867 1.00 97.81 85 GLY A C 1
ATOM 727 O O . GLY A 1 85 ? 3.289 4.710 -0.338 1.00 97.81 85 GLY A 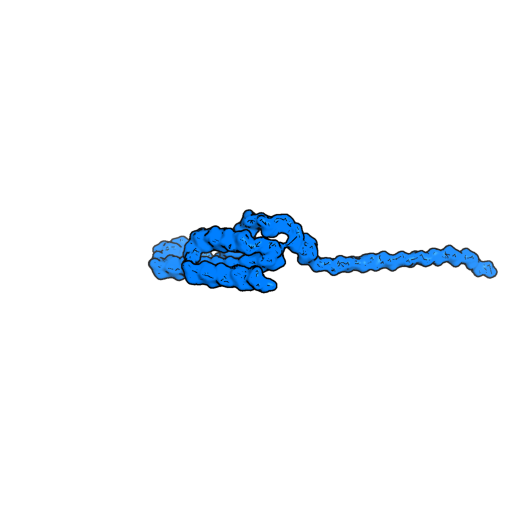O 1
ATOM 728 N N . ALA A 1 86 ? 4.108 4.089 1.656 1.00 97.81 86 ALA A N 1
ATOM 729 C CA . ALA A 1 86 ? 5.473 3.885 1.171 1.00 97.81 86 ALA A CA 1
ATOM 730 C C . ALA A 1 86 ? 5.555 2.793 0.089 1.00 97.81 86 ALA A C 1
ATOM 732 O O . ALA A 1 86 ? 6.181 2.980 -0.955 1.00 97.81 86 ALA A O 1
ATOM 733 N N . PHE A 1 87 ? 4.892 1.656 0.301 1.00 98.06 87 PHE A N 1
ATOM 734 C CA . PHE A 1 87 ? 4.940 0.530 -0.626 1.00 98.06 87 PHE A CA 1
ATOM 735 C C . PHE A 1 87 ? 4.240 0.826 -1.949 1.00 98.06 87 PHE A C 1
ATOM 737 O O . PHE A 1 87 ? 4.777 0.483 -2.996 1.00 98.06 87 PHE A O 1
ATOM 744 N N . THR A 1 88 ? 3.089 1.497 -1.937 1.00 97.75 88 THR A N 1
ATOM 745 C CA . THR A 1 88 ? 2.385 1.860 -3.180 1.00 97.75 88 THR A CA 1
ATOM 746 C C . THR A 1 88 ? 3.194 2.845 -4.026 1.00 97.75 88 THR A C 1
ATOM 748 O O . THR A 1 88 ? 3.254 2.681 -5.247 1.00 97.75 88 THR A O 1
ATOM 751 N N . HIS A 1 89 ? 3.905 3.783 -3.389 1.00 96.69 89 HIS A N 1
ATOM 752 C CA . HIS A 1 89 ? 4.861 4.667 -4.060 1.00 96.69 89 HIS A CA 1
ATOM 753 C C . HIS A 1 89 ? 6.079 3.910 -4.615 1.00 96.69 89 HIS A C 1
ATOM 755 O O . HIS A 1 89 ? 6.509 4.145 -5.748 1.00 96.69 89 HIS A O 1
ATOM 761 N N . ASN A 1 90 ? 6.630 2.966 -3.849 1.00 95.50 90 ASN A N 1
ATOM 762 C CA . ASN A 1 90 ? 7.748 2.137 -4.302 1.00 95.50 90 ASN A CA 1
ATOM 763 C C . ASN A 1 90 ? 7.344 1.269 -5.498 1.00 95.50 90 ASN A C 1
ATOM 765 O O . ASN A 1 90 ? 8.055 1.236 -6.499 1.00 95.50 90 ASN A O 1
ATOM 769 N N . MET A 1 91 ? 6.182 0.617 -5.431 1.00 95.75 91 MET A N 1
ATOM 770 C CA . MET A 1 91 ? 5.618 -0.166 -6.531 1.00 95.75 91 MET A CA 1
ATOM 771 C C . MET A 1 91 ? 5.468 0.689 -7.796 1.00 95.75 91 MET A C 1
ATOM 773 O O . MET A 1 91 ? 5.919 0.278 -8.863 1.00 95.75 91 MET A O 1
ATOM 777 N N . HIS A 1 92 ? 4.928 1.905 -7.672 1.00 95.12 92 HIS A N 1
ATOM 778 C CA . HIS A 1 92 ? 4.866 2.858 -8.782 1.00 95.12 92 HIS A CA 1
ATOM 779 C C . HIS A 1 92 ? 6.261 3.198 -9.342 1.00 95.12 92 HIS A C 1
ATOM 781 O O . HIS A 1 92 ? 6.479 3.119 -10.549 1.00 95.12 92 HIS A O 1
ATOM 787 N N . SER A 1 93 ? 7.244 3.473 -8.479 1.00 92.25 93 SER A N 1
ATOM 788 C CA . SER A 1 93 ? 8.628 3.783 -8.884 1.00 92.25 93 SER A CA 1
ATOM 789 C C . SER A 1 93 ? 9.322 2.637 -9.640 1.00 92.25 93 SER A C 1
ATOM 791 O O . SER A 1 93 ? 10.222 2.880 -10.447 1.00 92.25 93 SER A O 1
ATOM 793 N N . PHE A 1 94 ? 8.901 1.388 -9.412 1.00 92.00 94 PHE A N 1
ATOM 794 C CA . PHE A 1 94 ? 9.351 0.211 -10.169 1.00 92.00 94 PHE A CA 1
ATOM 795 C C . PHE A 1 94 ? 8.518 -0.063 -11.436 1.00 92.00 94 PHE A C 1
ATOM 797 O O . PHE A 1 94 ? 8.721 -1.081 -12.097 1.00 92.00 94 PHE A O 1
ATOM 804 N N . GLY A 1 95 ? 7.611 0.844 -11.808 1.00 91.75 95 GLY A N 1
ATOM 805 C CA . GLY A 1 95 ? 6.820 0.764 -13.036 1.00 91.75 95 GLY A CA 1
ATOM 806 C C . GLY A 1 95 ? 5.744 -0.317 -12.999 1.00 91.75 95 GLY A C 1
ATOM 807 O O . GLY A 1 95 ? 5.398 -0.884 -14.038 1.00 91.75 95 GLY A O 1
ATOM 808 N N . LEU A 1 96 ? 5.250 -0.661 -11.809 1.00 94.50 96 LEU A N 1
ATOM 809 C CA . LEU A 1 96 ? 4.118 -1.572 -11.689 1.00 94.50 96 LEU A CA 1
ATOM 810 C C . LEU A 1 96 ? 2.846 -0.875 -12.188 1.00 94.50 96 LEU A C 1
ATOM 812 O O . LEU A 1 96 ? 2.750 0.345 -12.117 1.00 94.50 96 LEU A O 1
ATOM 816 N N . PRO A 1 97 ? 1.863 -1.624 -12.709 1.00 95.19 97 PRO A N 1
ATOM 817 C CA . PRO A 1 97 ? 0.613 -1.029 -13.144 1.00 95.19 97 PRO A CA 1
ATOM 818 C C . PRO A 1 97 ? -0.256 -0.643 -11.943 1.00 95.19 97 PRO A C 1
ATOM 820 O O . PRO A 1 97 ? -0.246 -1.297 -10.892 1.00 95.19 97 PRO A O 1
ATOM 823 N N . LYS A 1 98 ? -1.073 0.391 -12.141 1.00 97.06 98 LYS A N 1
ATOM 824 C CA . LYS A 1 98 ? -2.010 0.930 -11.152 1.00 97.06 98 LYS A CA 1
ATOM 825 C C . LYS A 1 98 ? -2.932 -0.136 -10.562 1.00 97.06 98 LYS A C 1
ATOM 827 O O . LYS A 1 98 ? -3.233 -0.111 -9.368 1.00 97.06 98 LYS A O 1
ATOM 832 N N . GLU A 1 99 ? -3.370 -1.086 -11.380 1.00 96.31 99 GLU A N 1
ATOM 833 C CA . GLU A 1 99 ? -4.241 -2.193 -10.985 1.00 96.31 99 GLU A CA 1
ATOM 834 C C . GLU A 1 99 ? -3.567 -3.079 -9.935 1.00 96.31 99 GLU A C 1
ATOM 836 O O . GLU A 1 99 ? -4.211 -3.469 -8.963 1.00 96.31 99 GLU A O 1
ATOM 841 N N . LEU A 1 100 ? -2.26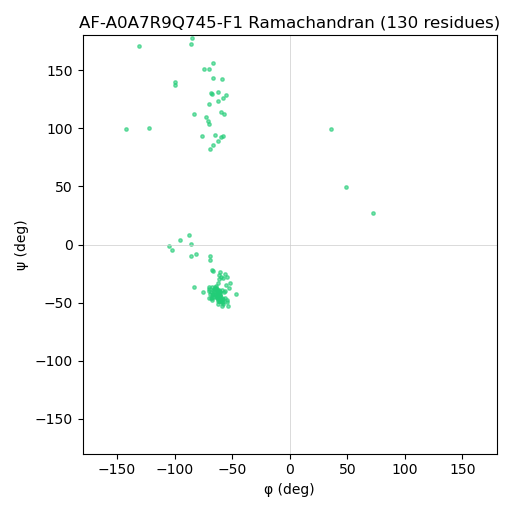1 -3.337 -10.078 1.00 95.75 100 LEU A N 1
ATOM 842 C CA . LEU A 1 100 ? -1.502 -4.145 -9.125 1.00 95.75 100 LEU A CA 1
ATOM 843 C C . LEU A 1 100 ? -1.321 -3.401 -7.793 1.00 95.75 100 LEU A C 1
ATOM 845 O O . LEU A 1 100 ? -1.470 -4.009 -6.732 1.00 95.75 100 LEU A O 1
ATOM 849 N N . CYS A 1 101 ? -1.056 -2.088 -7.829 1.00 97.44 101 CYS A N 1
ATOM 850 C CA . CYS A 1 101 ? -1.011 -1.259 -6.619 1.00 97.44 101 CYS A CA 1
ATOM 851 C C . CYS A 1 101 ? -2.364 -1.247 -5.893 1.00 97.44 101 CYS A C 1
ATOM 853 O O . CYS A 1 101 ? -2.411 -1.419 -4.676 1.00 97.44 101 CYS A O 1
ATOM 855 N N . ASN A 1 102 ? -3.468 -1.098 -6.629 1.00 97.44 102 ASN A N 1
ATOM 856 C CA . ASN A 1 102 ? -4.819 -1.129 -6.067 1.00 97.44 102 ASN A CA 1
ATOM 857 C C . ASN A 1 102 ? -5.188 -2.506 -5.498 1.00 97.44 102 ASN 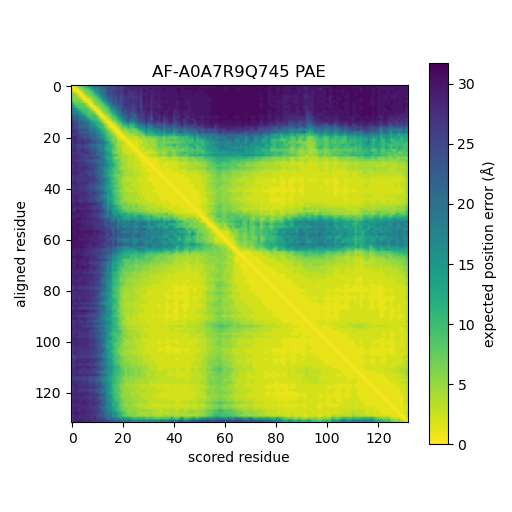A C 1
ATOM 859 O O . ASN A 1 102 ? -5.807 -2.591 -4.436 1.00 97.44 102 ASN A O 1
ATOM 863 N N . GLU A 1 103 ? -4.810 -3.592 -6.174 1.00 97.06 103 GLU A N 1
ATOM 864 C CA . GLU A 1 103 ? -5.042 -4.950 -5.683 1.00 97.06 103 GLU A CA 1
ATOM 865 C C . GLU A 1 103 ? -4.268 -5.212 -4.386 1.00 97.06 103 GLU A C 1
ATOM 867 O O . GLU A 1 103 ? -4.834 -5.752 -3.428 1.00 97.06 103 GLU A O 1
ATOM 872 N N . PHE A 1 104 ? -2.995 -4.809 -4.349 1.00 97.88 104 PHE A N 1
ATOM 873 C CA . PHE A 1 104 ? -2.156 -4.888 -3.159 1.00 97.88 104 PHE A CA 1
ATOM 874 C C . PHE A 1 104 ? -2.768 -4.091 -2.005 1.00 97.88 104 PHE A C 1
ATOM 876 O O . PHE A 1 104 ? -3.028 -4.669 -0.948 1.00 97.88 104 PHE A O 1
ATOM 883 N N . LEU A 1 105 ? -3.092 -2.812 -2.236 1.00 98.19 105 LEU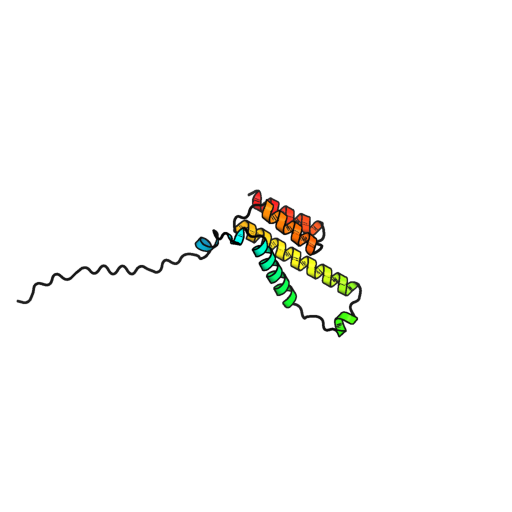 A N 1
ATOM 884 C CA . LEU A 1 105 ? -3.726 -1.941 -1.248 1.00 98.19 105 LEU A CA 1
ATOM 885 C C . LEU A 1 105 ? -5.002 -2.579 -0.694 1.00 98.19 105 LEU A C 1
ATOM 887 O O . LEU A 1 105 ? -5.114 -2.760 0.513 1.00 98.19 105 LEU A O 1
ATOM 891 N N . ARG A 1 106 ? -5.927 -3.009 -1.564 1.00 97.81 106 ARG A N 1
ATOM 892 C CA . ARG A 1 106 ? -7.194 -3.628 -1.148 1.00 97.81 106 ARG A CA 1
ATOM 893 C C . ARG A 1 106 ? -6.964 -4.811 -0.209 1.00 97.81 106 ARG A C 1
ATOM 895 O O . ARG A 1 106 ? -7.595 -4.884 0.840 1.00 97.81 106 ARG A O 1
ATOM 902 N N . LYS A 1 107 ? -6.073 -5.738 -0.581 1.00 97.19 107 LYS A N 1
ATOM 903 C CA . LYS A 1 107 ? -5.791 -6.944 0.216 1.00 97.19 107 LYS A CA 1
ATOM 904 C C . LYS A 1 107 ? -5.227 -6.585 1.589 1.00 97.19 107 LYS A C 1
ATOM 906 O O . LYS A 1 107 ? -5.730 -7.087 2.592 1.00 97.19 107 LYS A O 1
ATOM 911 N N . GLN A 1 108 ? -4.223 -5.712 1.638 1.00 97.62 108 GLN A N 1
ATOM 912 C CA . GLN A 1 108 ? -3.570 -5.351 2.896 1.00 97.62 108 GLN A CA 1
ATOM 913 C C . GLN A 1 108 ? -4.479 -4.510 3.800 1.00 97.62 108 GLN A C 1
ATOM 915 O O . GLN A 1 108 ? -4.531 -4.755 5.003 1.00 97.62 108 GLN A O 1
ATOM 920 N N . SER A 1 109 ? -5.273 -3.596 3.233 1.00 97.00 109 SER A N 1
ATOM 921 C CA . SER A 1 109 ? -6.271 -2.830 3.985 1.00 97.00 109 SER A CA 1
ATOM 922 C C . SER A 1 109 ? -7.333 -3.724 4.626 1.00 97.00 109 SER A C 1
ATOM 924 O O . SER A 1 109 ? -7.712 -3.482 5.768 1.00 97.00 109 SER A O 1
ATOM 926 N 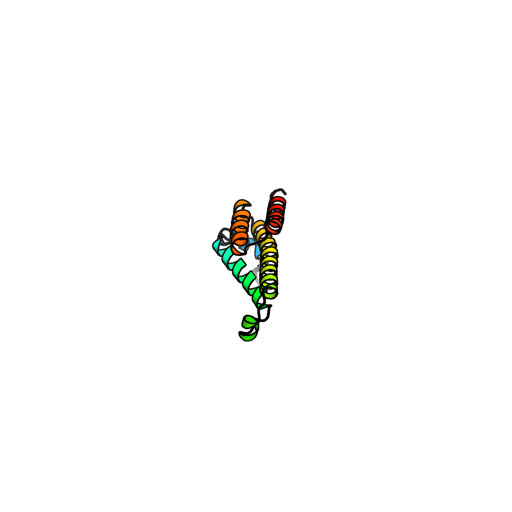N . THR A 1 110 ? -7.791 -4.773 3.930 1.00 96.81 110 THR A N 1
ATOM 927 C CA . THR A 1 110 ? -8.723 -5.756 4.505 1.00 96.81 110 THR A CA 1
ATOM 928 C C . THR A 1 110 ? -8.075 -6.561 5.630 1.00 96.81 110 THR A C 1
ATOM 930 O O . THR A 1 110 ? -8.685 -6.717 6.683 1.00 96.81 110 THR A O 1
ATOM 933 N N . ILE A 1 111 ? -6.842 -7.045 5.441 1.00 95.25 111 ILE A N 1
ATOM 934 C CA . ILE A 1 111 ? -6.127 -7.843 6.455 1.00 95.25 111 ILE A CA 1
ATOM 935 C C . ILE A 1 111 ? -5.886 -7.031 7.734 1.00 95.25 111 ILE A C 1
ATOM 937 O O . ILE A 1 111 ? -6.055 -7.553 8.832 1.00 95.25 111 ILE A O 1
ATOM 941 N N . ALA A 1 112 ? -5.515 -5.759 7.597 1.00 93.88 112 ALA A N 1
ATOM 942 C CA . ALA A 1 112 ? -5.246 -4.870 8.724 1.00 93.88 112 ALA A CA 1
ATOM 943 C C . ALA A 1 112 ? -6.500 -4.180 9.287 1.00 93.88 112 ALA A C 1
ATOM 945 O O . ALA A 1 112 ? -6.384 -3.390 10.223 1.00 93.88 112 ALA A O 1
ATOM 946 N N . ASN A 1 113 ? -7.681 -4.456 8.721 1.00 96.00 113 ASN A N 1
ATOM 947 C CA . ASN A 1 113 ? -8.944 -3.816 9.082 1.00 96.00 113 ASN A CA 1
ATOM 948 C C . ASN A 1 113 ? -8.824 -2.280 9.137 1.00 96.00 113 ASN A C 1
ATOM 950 O O . ASN A 1 113 ? -9.167 -1.651 10.141 1.00 96.00 113 ASN A O 1
ATOM 954 N N . LEU A 1 114 ? -8.255 -1.684 8.084 1.00 97.31 114 LEU A N 1
ATOM 955 C CA . LEU A 1 114 ? -8.045 -0.239 8.040 1.00 97.31 114 LEU A CA 1
ATOM 956 C C . LEU A 1 114 ? -9.376 0.526 7.976 1.00 97.31 114 LEU A C 1
ATOM 958 O O . LEU A 1 114 ? -10.298 0.091 7.278 1.00 97.31 114 LEU A O 1
ATOM 962 N N . PRO A 1 115 ? -9.473 1.695 8.636 1.00 97.06 115 PRO A N 1
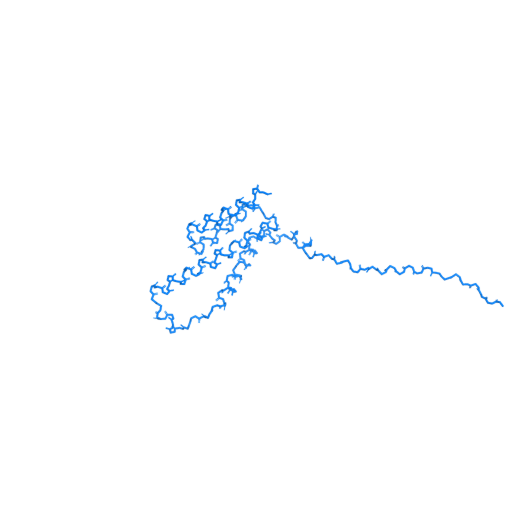ATOM 963 C CA . PRO A 1 115 ? -10.636 2.561 8.522 1.00 97.06 115 PRO A CA 1
ATOM 964 C C . PRO A 1 115 ? -10.883 2.995 7.065 1.00 97.06 115 PRO A C 1
ATOM 966 O O . PRO A 1 115 ? -9.923 3.301 6.352 1.00 97.06 115 PRO A O 1
ATOM 969 N N . PRO A 1 116 ? -12.148 3.106 6.618 1.00 97.56 116 PRO A N 1
ATOM 970 C CA . PRO A 1 116 ? -12.474 3.512 5.248 1.00 97.56 116 PRO A CA 1
ATOM 971 C C . PRO A 1 116 ? -11.856 4.851 4.828 1.00 97.56 116 PRO A C 1
ATOM 973 O O . PRO A 1 116 ? -11.447 5.002 3.681 1.00 97.56 116 PRO A O 1
ATOM 976 N N . GLU A 1 117 ? -11.745 5.798 5.760 1.00 97.69 117 GLU A N 1
ATOM 977 C CA . GLU A 1 117 ? -11.116 7.104 5.536 1.00 97.69 117 GLU A CA 1
ATOM 978 C C . GLU A 1 117 ? -9.637 6.968 5.143 1.00 97.69 117 GLU A C 1
ATOM 980 O O . GLU A 1 117 ? -9.210 7.502 4.121 1.00 97.69 117 GLU A O 1
ATOM 985 N N . GLN A 1 118 ? -8.872 6.162 5.887 1.00 98.00 118 GLN A N 1
ATOM 986 C CA . GLN A 1 118 ? -7.470 5.875 5.572 1.00 98.00 118 GLN A CA 1
ATOM 987 C C . GLN A 1 118 ? -7.323 5.179 4.213 1.00 98.00 118 GLN A C 1
ATOM 989 O O . GLN A 1 118 ? -6.408 5.483 3.447 1.00 98.00 118 GLN A O 1
ATOM 994 N N . ILE A 1 119 ? -8.243 4.266 3.886 1.00 98.25 119 ILE A N 1
ATOM 995 C CA . ILE A 1 119 ? -8.265 3.603 2.577 1.00 98.25 119 ILE A CA 1
ATOM 996 C C . ILE A 1 119 ? -8.526 4.627 1.465 1.00 98.25 119 ILE A C 1
ATOM 998 O O . ILE A 1 119 ? -7.851 4.567 0.440 1.00 98.25 119 ILE A O 1
ATOM 1002 N N . SER A 1 120 ? -9.461 5.566 1.653 1.00 98.12 120 SER A N 1
ATOM 1003 C CA . SER A 1 120 ? -9.752 6.619 0.667 1.00 98.12 120 SER A CA 1
ATOM 1004 C C . SER A 1 120 ? -8.511 7.445 0.356 1.00 98.12 120 SER A C 1
ATOM 1006 O O . SER A 1 120 ? -8.134 7.551 -0.807 1.00 98.12 120 SER A O 1
ATOM 1008 N N . ILE A 1 121 ? -7.812 7.914 1.394 1.00 98.25 121 ILE A N 1
ATOM 1009 C CA . ILE A 1 121 ? -6.582 8.706 1.255 1.00 98.25 121 ILE A CA 1
ATOM 1010 C C . ILE A 1 121 ? -5.518 7.932 0.464 1.00 98.25 121 ILE A C 1
ATOM 1012 O O . ILE A 1 121 ? -4.917 8.460 -0.468 1.00 98.25 121 ILE A O 1
ATOM 1016 N N . LEU A 1 122 ? -5.295 6.653 0.789 1.00 98.12 122 LEU A N 1
ATOM 1017 C CA . LEU A 1 122 ? -4.322 5.828 0.066 1.00 98.12 122 LEU A CA 1
ATOM 1018 C C . LEU A 1 122 ? -4.719 5.610 -1.399 1.00 98.12 122 LEU A C 1
ATOM 1020 O O . LEU A 1 122 ? -3.851 5.605 -2.272 1.00 98.12 122 LEU A O 1
ATOM 1024 N N . ARG A 1 123 ? -6.014 5.444 -1.686 1.00 97.75 123 ARG A N 1
ATOM 1025 C CA . ARG A 1 123 ? -6.506 5.304 -3.062 1.00 97.75 123 ARG A CA 1
ATOM 1026 C C . ARG A 1 123 ? -6.333 6.598 -3.843 1.00 97.75 123 ARG A C 1
ATOM 1028 O O . ARG A 1 123 ? -5.812 6.540 -4.947 1.00 97.75 123 ARG A O 1
ATOM 1035 N N . GLU A 1 124 ? -6.696 7.740 -3.269 1.00 97.50 124 GLU A N 1
ATOM 1036 C CA . GLU A 1 124 ? -6.486 9.061 -3.877 1.00 97.50 124 GLU A CA 1
ATOM 1037 C C . GLU A 1 124 ? -5.007 9.309 -4.193 1.00 97.50 124 GLU A C 1
ATOM 1039 O O . GLU A 1 124 ? -4.679 9.764 -5.287 1.00 97.50 124 GLU A O 1
ATOM 1044 N N . ASN A 1 125 ? -4.101 8.911 -3.297 1.00 95.81 125 ASN A N 1
ATOM 1045 C CA . ASN A 1 125 ? -2.663 8.995 -3.549 1.00 95.81 125 ASN A CA 1
ATOM 1046 C C . ASN A 1 125 ? -2.232 8.129 -4.742 1.00 95.81 125 ASN A C 1
ATOM 1048 O O . ASN A 1 125 ? -1.455 8.585 -5.579 1.00 95.81 125 ASN A O 1
ATOM 1052 N N . ILE A 1 126 ? -2.743 6.895 -4.855 1.00 97.06 126 ILE A N 1
ATOM 1053 C CA . ILE A 1 126 ? -2.492 6.050 -6.032 1.00 97.06 126 ILE A CA 1
ATOM 1054 C C . ILE A 1 126 ? -3.040 6.715 -7.292 1.00 97.06 126 ILE A C 1
ATOM 1056 O O . ILE A 1 126 ? -2.335 6.781 -8.290 1.00 97.06 126 ILE A O 1
ATOM 1060 N N . GLU A 1 127 ? -4.267 7.226 -7.267 1.00 96.50 127 GLU A N 1
ATOM 1061 C CA . GLU A 1 127 ? -4.841 7.938 -8.410 1.00 96.50 127 GLU A CA 1
ATOM 1062 C C . GLU A 1 127 ? -3.938 9.095 -8.857 1.00 96.50 127 GLU A C 1
ATOM 1064 O O . GLU A 1 127 ? -3.593 9.181 -10.034 1.00 96.50 127 GLU A O 1
ATOM 1069 N N . PHE A 1 128 ? -3.476 9.924 -7.919 1.00 95.62 128 PHE A N 1
ATOM 1070 C CA . PHE A 1 128 ? -2.592 11.050 -8.211 1.00 95.62 128 PHE A CA 1
ATOM 1071 C C . PHE A 1 128 ? -1.264 10.622 -8.854 1.00 95.62 128 PHE A C 1
ATOM 1073 O O . PHE A 1 128 ? -0.824 11.270 -9.806 1.00 95.62 128 PHE A O 1
ATOM 1080 N N . MET A 1 129 ? -0.659 9.527 -8.373 1.00 95.19 129 MET A N 1
ATOM 1081 C CA . MET A 1 129 ? 0.614 9.002 -8.888 1.00 95.19 129 MET A CA 1
ATOM 1082 C C . MET A 1 129 ? 0.548 8.565 -10.356 1.00 95.19 129 MET A C 1
ATOM 1084 O O . MET A 1 129 ? 1.546 8.701 -11.047 1.00 95.19 129 MET A O 1
ATOM 1088 N N . TYR A 1 130 ? -0.591 8.044 -10.826 1.00 94.31 130 TYR A N 1
ATOM 1089 C CA . TYR A 1 130 ? -0.737 7.506 -12.191 1.00 94.31 130 TYR A CA 1
ATOM 1090 C C . TYR A 1 130 ? -1.463 8.446 -13.165 1.00 94.31 130 TYR A C 1
ATOM 1092 O O . TYR A 1 130 ? -1.610 8.116 -14.341 1.00 94.31 130 TYR A O 1
ATOM 1100 N N . CYS A 1 131 ? -1.971 9.582 -12.686 1.00 89.44 131 CYS A N 1
ATOM 1101 C CA . CYS A 1 131 ? -2.582 10.611 -13.531 1.00 89.44 131 CYS A CA 1
ATOM 1102 C C . CYS A 1 131 ? -1.562 11.613 -14.108 1.00 89.44 131 CYS A C 1
ATOM 1104 O O . CYS A 1 131 ? -1.939 12.406 -14.969 1.00 89.44 131 CYS A O 1
ATOM 1106 N N . HIS A 1 132 ? -0.309 11.580 -13.647 1.00 60.03 132 HIS A N 1
ATOM 1107 C CA . HIS A 1 132 ? 0.811 12.413 -14.107 1.00 60.03 132 HIS A CA 1
ATOM 1108 C C . HIS A 1 132 ? 1.961 11.533 -14.606 1.00 60.03 132 HIS A C 1
ATOM 1110 O O . HIS A 1 132 ? 2.805 12.065 -15.361 1.00 60.03 132 HIS A O 1
#

Nearest PDB structures (foldseek):
  6o81-assembly1_B  TM=7.635E-01  e=9.529E+00  Homo sapiens

Solvent-accessible surface area (backbone atoms only — not comparable to full-atom values): 8151 Å² total; per-residue (Å²): 137,86,79,94,76,92,76,78,88,76,80,76,76,73,78,69,83,79,87,71,65,64,60,74,68,53,60,75,44,72,62,78,77,35,66,68,51,54,54,51,55,48,50,51,51,54,48,54,62,54,65,77,43,84,79,76,49,76,72,53,63,77,63,60,48,74,62,57,54,48,55,48,52,52,50,54,33,52,53,49,52,55,50,49,53,52,48,47,53,50,43,48,76,55,69,50,56,70,68,58,45,51,52,51,49,53,53,52,40,60,76,57,67,48,56,68,67,62,50,49,55,53,48,52,51,53,53,57,66,75,76,110

InterPro domains:
  IPR022096 SBF1/SBF2 domain [PF12335] (19-78)
  IPR039872 Uncharacterized protein KIAA0513 [PTHR13663] (10-130)

Sequence (132 aa):
SYPSQQQSQQSSHSCRPHKQYLYYVLREQPIWRSLRFWNAAFFDALQTERSNRPTPTQRQLNQYNKQDITDENQFQQNITFGQLGAFTHNMHSFGLPKELCNEFLRKQSTIANLPPEQISILRENIEFMYCH